Protein AF-A0A960M3Q6-F1 (afdb_monomer)

Radius of gyration: 21.99 Å; Cα contact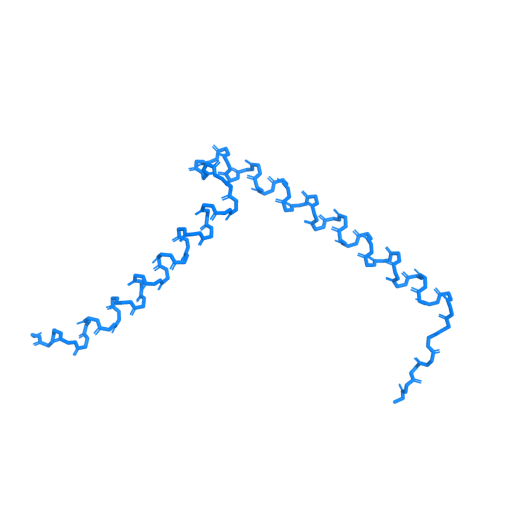s (8 Å, |Δi|>4): 19; chains: 1; bounding box: 58×16×51 Å

Foldseek 3Di:
DPPPQDPVSVVVVVVVVVVVVVVVVVVQVVQQVVQCVVPQVRRPVSVVVVVVVVVVVVVVVVVVVVVPDD

Mean predicted aligned error: 9.54 Å

Solvent-accessible surface area (backbone atoms only — not comparable to full-atom values): 4005 Å² total; per-residue (Å²): 131,87,75,82,72,49,74,65,58,51,49,54,50,48,55,52,50,50,56,51,49,56,51,51,51,52,52,52,51,52,51,30,50,52,34,35,75,77,68,24,87,62,12,57,60,44,49,48,51,54,50,53,50,53,52,49,50,57,53,47,60,60,53,49,63,72,73,59,81,124

pLDDT: mean 85.84, std 19.23, range [39.72, 98.69]

Structure (mmCIF, N/CA/C/O backbone):
data_AF-A0A960M3Q6-F1
#
_entry.id   AF-A0A960M3Q6-F1
#
loop_
_atom_site.group_PDB
_atom_site.id
_atom_site.type_symbol
_atom_site.label_atom_id
_atom_site.label_alt_id
_atom_site.label_comp_id
_atom_site.label_asym_id
_atom_site.label_entity_id
_atom_site.label_seq_id
_atom_site.pdbx_PDB_ins_code
_atom_site.Cartn_x
_atom_site.Cartn_y
_atom_site.Cartn_z
_atom_site.occupancy
_atom_site.B_iso_or_equiv
_atom_site.auth_seq_id
_atom_site.auth_comp_id
_atom_site.auth_asym_id
_atom_site.auth_atom_id
_atom_site.pdbx_PDB_model_num
ATOM 1 N N . MET A 1 1 ? 4.338 -5.492 34.641 1.00 39.72 1 MET A N 1
ATOM 2 C CA . MET A 1 1 ? 2.928 -5.294 35.033 1.00 39.72 1 MET A CA 1
ATOM 3 C C . MET A 1 1 ? 2.091 -5.662 33.829 1.00 39.72 1 MET A C 1
ATOM 5 O O . MET A 1 1 ? 1.995 -4.854 32.911 1.00 39.72 1 MET A O 1
ATOM 9 N N . ASP A 1 2 ? 1.561 -6.882 33.794 1.00 53.91 2 ASP A N 1
ATOM 10 C CA . ASP A 1 2 ? 0.597 -7.267 32.767 1.00 53.91 2 ASP A CA 1
ATOM 11 C C . ASP A 1 2 ? -0.682 -6.476 33.016 1.00 53.91 2 ASP A C 1
ATOM 13 O O . ASP A 1 2 ? -1.437 -6.732 33.955 1.00 53.91 2 ASP A O 1
ATOM 17 N N . LYS A 1 3 ? -0.875 -5.424 32.219 1.00 62.62 3 LYS A N 1
ATOM 18 C CA . LYS A 1 3 ? -2.137 -4.694 32.183 1.00 62.62 3 LYS A CA 1
ATOM 19 C C . LYS A 1 3 ? -3.159 -5.666 31.600 1.00 62.62 3 LYS A C 1
ATOM 21 O O . LYS A 1 3 ? -3.151 -5.907 30.396 1.00 62.62 3 LYS A O 1
ATOM 26 N N . ASN A 1 4 ? -4.001 -6.249 32.451 1.00 70.44 4 ASN A N 1
ATOM 27 C CA . ASN A 1 4 ? -5.173 -6.986 31.999 1.00 70.44 4 ASN A CA 1
ATOM 28 C C . ASN A 1 4 ? -6.121 -5.960 31.358 1.00 70.44 4 ASN A C 1
ATOM 30 O O . ASN A 1 4 ? -6.814 -5.222 32.059 1.00 70.44 4 ASN A O 1
ATOM 34 N N . LEU A 1 5 ? -6.011 -5.812 30.036 1.00 73.25 5 LEU A N 1
ATOM 35 C CA . LEU A 1 5 ? -6.824 -4.895 29.246 1.00 73.25 5 LEU A CA 1
ATOM 36 C C . LEU A 1 5 ? -8.266 -5.384 29.314 1.00 73.25 5 LEU A C 1
ATOM 38 O O . LEU A 1 5 ? -8.544 -6.543 29.002 1.00 73.25 5 LEU A O 1
ATOM 42 N N . ASN A 1 6 ? -9.177 -4.510 29.735 1.00 87.94 6 ASN A N 1
ATOM 43 C CA . ASN A 1 6 ? -10.585 -4.873 29.763 1.00 87.94 6 ASN A CA 1
ATOM 44 C C . ASN A 1 6 ? -11.141 -4.943 28.326 1.00 87.94 6 ASN A C 1
ATOM 46 O O . ASN A 1 6 ? -10.513 -4.503 27.359 1.00 87.94 6 ASN A O 1
ATOM 50 N N . GLN A 1 7 ? -12.331 -5.521 28.175 1.00 92.50 7 GLN A N 1
ATOM 51 C CA . GLN A 1 7 ? -12.937 -5.734 26.861 1.00 92.50 7 GLN A CA 1
ATOM 52 C C . GLN A 1 7 ? -13.151 -4.427 26.075 1.00 92.50 7 GLN A C 1
ATOM 54 O O . GLN A 1 7 ? -13.030 -4.430 24.852 1.00 92.50 7 GLN A O 1
ATOM 59 N N . GLU A 1 8 ? -13.434 -3.314 26.752 1.00 93.44 8 GLU A N 1
ATOM 60 C CA . GLU A 1 8 ? -13.617 -2.011 26.105 1.00 93.44 8 GLU A CA 1
ATOM 61 C C . GLU A 1 8 ? -12.283 -1.419 25.631 1.00 93.44 8 GLU A C 1
ATOM 63 O O . GLU A 1 8 ? -12.202 -0.920 24.510 1.00 93.44 8 GLU A O 1
ATOM 68 N N . ASP A 1 9 ? -11.204 -1.574 26.405 1.00 94.75 9 ASP A N 1
ATOM 69 C CA . ASP A 1 9 ? -9.855 -1.173 25.991 1.00 94.75 9 ASP A CA 1
ATOM 70 C C . ASP A 1 9 ? -9.401 -1.949 24.744 1.00 94.75 9 ASP A C 1
ATOM 72 O O . ASP A 1 9 ? -8.773 -1.389 23.841 1.00 94.75 9 ASP A O 1
ATOM 76 N N . LEU A 1 10 ? -9.729 -3.245 24.673 1.00 95.75 10 LEU A N 1
ATOM 77 C CA . LEU A 1 10 ? -9.425 -4.085 23.513 1.00 95.75 10 LEU A CA 1
ATOM 78 C C . LEU A 1 10 ? -10.220 -3.658 22.277 1.00 95.75 10 LEU A C 1
ATOM 80 O O . LEU A 1 10 ? -9.636 -3.556 21.200 1.00 95.75 10 LEU A O 1
ATOM 84 N N . LYS A 1 11 ? -11.515 -3.353 22.425 1.00 96.44 11 LYS A N 1
ATOM 85 C CA . LYS A 1 11 ? -12.347 -2.835 21.327 1.00 96.44 11 LYS A CA 1
ATOM 86 C C . LYS A 1 11 ? -11.854 -1.482 20.828 1.00 96.44 11 LYS A C 1
ATOM 88 O O . LYS A 1 11 ? -11.721 -1.291 19.626 1.00 96.44 11 LYS A O 1
ATOM 93 N N . ALA A 1 12 ? -11.528 -0.563 21.735 1.00 96.25 12 ALA A N 1
ATOM 94 C CA . ALA A 1 12 ? -10.994 0.746 21.371 1.00 96.25 12 ALA A CA 1
ATOM 95 C C . ALA A 1 12 ? -9.653 0.621 20.632 1.00 96.25 12 ALA A C 1
ATOM 97 O O . ALA A 1 12 ? -9.399 1.330 19.657 1.00 96.25 12 ALA A O 1
ATOM 98 N N . ARG A 1 13 ? -8.799 -0.315 21.063 1.00 97.25 13 ARG A N 1
ATOM 99 C CA . ARG A 1 13 ? -7.549 -0.620 20.366 1.00 97.25 13 ARG A CA 1
ATOM 100 C C . ARG A 1 13 ? -7.795 -1.232 18.988 1.00 97.25 13 ARG A C 1
ATOM 102 O O . ARG A 1 13 ? -7.095 -0.843 18.059 1.00 97.25 13 ARG A O 1
ATOM 109 N N . ALA A 1 14 ? -8.751 -2.149 18.857 1.00 97.56 14 ALA A N 1
ATOM 110 C CA . ALA A 1 14 ? -9.120 -2.742 17.575 1.00 97.56 14 ALA A CA 1
ATOM 111 C C . ALA A 1 14 ? -9.612 -1.667 16.598 1.00 97.56 14 ALA A C 1
ATOM 113 O O . ALA A 1 14 ? -9.005 -1.508 15.549 1.00 97.56 14 ALA A O 1
ATOM 114 N N . ALA A 1 15 ? -10.574 -0.834 17.006 1.00 98.12 15 ALA A N 1
ATOM 115 C CA . ALA A 1 15 ? -11.093 0.255 16.179 1.00 98.12 15 ALA A CA 1
ATOM 116 C C . ALA A 1 15 ? -9.990 1.231 15.736 1.00 98.12 15 ALA A C 1
ATOM 118 O O . ALA A 1 15 ? -9.935 1.647 14.582 1.00 98.12 15 ALA A O 1
ATOM 119 N N . LYS A 1 16 ? -9.057 1.566 16.639 1.00 98.31 16 LYS A N 1
ATOM 120 C CA . LYS A 1 16 ? -7.900 2.397 16.290 1.00 98.31 16 LYS A CA 1
ATOM 121 C C . LYS A 1 16 ? -7.012 1.731 15.236 1.00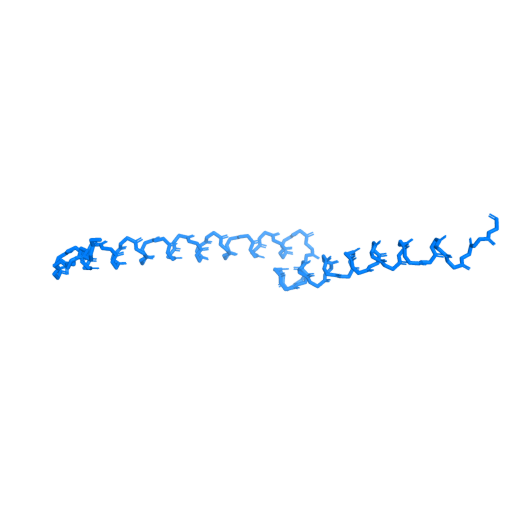 98.31 16 LYS A C 1
ATOM 123 O O . LYS A 1 16 ? -6.548 2.417 14.331 1.00 98.31 16 LYS A O 1
ATOM 128 N N . LEU A 1 17 ? -6.731 0.437 15.382 1.00 98.50 17 LEU A N 1
ATOM 129 C CA . LEU A 1 17 ? -5.904 -0.308 14.433 1.00 98.50 17 LEU A CA 1
ATOM 130 C C . LEU A 1 17 ? -6.605 -0.451 13.079 1.00 98.50 17 LEU A C 1
ATOM 132 O O . LEU A 1 17 ? -5.952 -0.261 12.063 1.00 98.50 17 LEU A O 1
ATOM 136 N N . GLU A 1 18 ? -7.913 -0.702 13.067 1.00 98.56 18 GLU A N 1
ATOM 137 C CA . GLU A 1 18 ? -8.737 -0.746 11.853 1.00 98.56 18 GLU A CA 1
ATOM 138 C C . GLU A 1 18 ? -8.657 0.584 11.098 1.00 98.56 18 GLU A C 1
ATOM 140 O O . GLU A 1 18 ? -8.233 0.604 9.950 1.00 98.56 18 GLU A O 1
ATOM 145 N N . SER A 1 19 ? -8.892 1.717 11.772 1.00 98.44 19 SER A N 1
ATOM 146 C CA . SER A 1 19 ? -8.766 3.035 11.129 1.00 98.44 19 SER A CA 1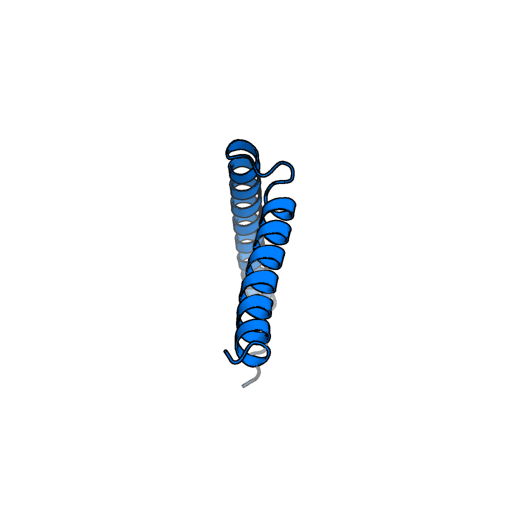
ATOM 147 C C . SER A 1 19 ? -7.355 3.322 10.599 1.00 98.44 19 SER A C 1
ATOM 149 O O . SER A 1 19 ? -7.191 4.038 9.614 1.00 98.44 19 SER A O 1
ATOM 151 N N . GLN A 1 20 ? -6.315 2.802 11.261 1.00 98.62 20 GLN A N 1
ATOM 152 C CA . GLN A 1 20 ? -4.938 2.938 10.782 1.00 98.62 20 GLN A CA 1
ATOM 153 C C . GLN A 1 20 ? -4.681 2.085 9.541 1.00 98.62 20 GLN A C 1
ATOM 155 O O . GLN A 1 20 ? -3.996 2.549 8.635 1.00 98.62 20 GLN A O 1
ATOM 160 N N . VAL A 1 21 ? -5.215 0.864 9.499 1.00 98.62 21 VAL A N 1
ATOM 161 C CA . VAL A 1 21 ? -5.126 -0.012 8.328 1.00 98.62 21 VAL A CA 1
ATOM 162 C C . VAL A 1 21 ? -5.857 0.618 7.150 1.00 98.62 21 VAL A C 1
ATOM 164 O O . VAL A 1 21 ? -5.235 0.781 6.106 1.00 98.62 21 VAL A O 1
ATOM 167 N N . ASP A 1 22 ? -7.094 1.081 7.343 1.00 98.62 22 ASP A N 1
ATOM 168 C CA . ASP A 1 22 ? -7.887 1.723 6.288 1.00 98.62 22 ASP A CA 1
ATOM 169 C C . ASP A 1 22 ? -7.138 2.909 5.659 1.00 98.62 22 ASP A C 1
ATOM 171 O O . ASP A 1 22 ? -7.070 3.051 4.436 1.00 98.62 22 ASP A O 1
ATOM 175 N N . LEU A 1 23 ? -6.520 3.754 6.495 1.00 98.62 23 LEU A N 1
ATOM 176 C CA . LEU A 1 23 ? -5.724 4.886 6.021 1.00 98.62 23 LEU A CA 1
ATOM 177 C C . LEU A 1 23 ? -4.486 4.423 5.242 1.00 98.62 23 LEU A C 1
ATOM 179 O O . LEU A 1 23 ? -4.199 4.956 4.174 1.00 98.62 23 LEU A O 1
ATOM 183 N N . LEU A 1 24 ? -3.747 3.440 5.764 1.00 98.69 24 LEU A N 1
ATOM 184 C CA . LEU A 1 24 ? -2.548 2.924 5.103 1.00 98.69 24 LEU A CA 1
ATOM 185 C C . LEU A 1 24 ? -2.877 2.273 3.756 1.00 98.69 24 LEU A C 1
ATOM 187 O O . LEU A 1 24 ? -2.133 2.466 2.799 1.00 98.69 24 LEU A O 1
ATOM 191 N N . GLU A 1 25 ? -3.983 1.538 3.659 1.00 98.62 25 GLU A N 1
ATOM 192 C CA . GLU A 1 25 ? -4.440 0.925 2.410 1.00 98.62 25 GLU A CA 1
ATOM 193 C C . GLU A 1 25 ? -4.860 1.978 1.378 1.00 98.62 25 GLU A C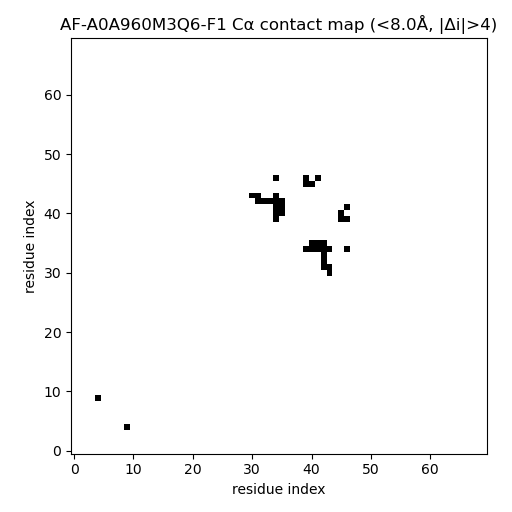 1
ATOM 195 O O . GLU A 1 25 ? -4.517 1.852 0.197 1.00 98.62 25 GLU A O 1
ATOM 200 N N . ALA A 1 26 ? -5.541 3.044 1.812 1.00 98.56 26 ALA A N 1
ATOM 201 C CA . ALA A 1 26 ? -5.910 4.159 0.945 1.00 98.56 26 ALA A CA 1
ATOM 202 C C . ALA A 1 26 ? -4.671 4.884 0.389 1.00 98.56 26 ALA A C 1
ATOM 204 O O . ALA A 1 26 ? -4.554 5.066 -0.826 1.00 98.56 26 ALA A O 1
ATOM 205 N N . GLU A 1 27 ? -3.717 5.231 1.256 1.00 98.69 27 GLU A N 1
ATOM 206 C CA . GLU A 1 27 ? -2.463 5.884 0.861 1.00 98.69 27 GLU A CA 1
ATOM 207 C C . GLU A 1 27 ? -1.623 4.990 -0.062 1.00 98.69 27 GLU A C 1
ATOM 209 O O . GLU A 1 27 ? -1.100 5.450 -1.079 1.00 98.69 27 GLU A O 1
ATOM 214 N N . LEU A 1 28 ? -1.535 3.689 0.237 1.00 98.44 28 LEU A N 1
ATOM 215 C CA . LEU A 1 28 ? -0.814 2.723 -0.592 1.00 98.44 28 LEU A CA 1
ATOM 216 C C . LEU A 1 28 ? -1.444 2.591 -1.984 1.00 98.44 28 LEU A C 1
ATOM 218 O O . LEU A 1 28 ? -0.729 2.531 -2.986 1.00 98.44 28 LEU A O 1
ATOM 222 N N . THR A 1 29 ? -2.776 2.576 -2.054 1.00 98.62 29 THR A N 1
ATOM 223 C CA . THR A 1 29 ? -3.526 2.514 -3.315 1.00 98.62 29 THR A CA 1
ATOM 224 C C . THR A 1 29 ? -3.293 3.764 -4.155 1.00 98.62 29 THR A C 1
ATOM 226 O O . THR A 1 29 ? -3.010 3.659 -5.351 1.00 98.62 29 THR A O 1
ATOM 229 N N . TYR A 1 30 ? -3.357 4.943 -3.533 1.00 98.62 30 TYR A N 1
ATOM 230 C CA . TYR A 1 30 ? -3.094 6.211 -4.206 1.00 98.62 30 TYR A CA 1
ATOM 231 C C . TYR A 1 30 ? -1.659 6.277 -4.744 1.00 98.62 30 TYR A C 1
ATOM 233 O O . TYR A 1 30 ? -1.454 6.555 -5.927 1.00 98.62 30 TYR A O 1
ATOM 241 N N . LEU A 1 31 ? -0.670 5.923 -3.917 1.00 98.50 31 LEU A N 1
ATOM 242 C CA . LEU A 1 31 ? 0.730 5.855 -4.332 1.00 98.50 31 LEU A CA 1
ATOM 243 C C . LEU A 1 31 ? 0.935 4.878 -5.495 1.00 98.50 31 LEU A C 1
ATOM 245 O O . LEU A 1 31 ? 1.663 5.185 -6.437 1.00 98.50 31 LEU A O 1
ATOM 249 N N . ASN A 1 32 ? 0.285 3.713 -5.460 1.00 98.62 32 ASN A N 1
ATOM 250 C CA . ASN A 1 32 ? 0.364 2.748 -6.550 1.00 98.62 32 ASN A CA 1
ATOM 251 C C . ASN A 1 32 ? -0.169 3.324 -7.872 1.00 98.62 32 ASN A C 1
ATOM 253 O O . ASN A 1 32 ? 0.449 3.110 -8.913 1.00 98.62 32 ASN A O 1
ATOM 257 N N . GLY A 1 33 ? -1.271 4.079 -7.827 1.00 98.56 33 GLY A N 1
ATOM 258 C CA . GLY A 1 33 ? -1.806 4.799 -8.985 1.00 98.56 33 GLY A CA 1
ATOM 259 C C . GLY A 1 33 ? -0.813 5.819 -9.544 1.00 98.56 33 GLY A C 1
ATOM 260 O O . GLY A 1 33 ? -0.496 5.773 -10.731 1.00 98.56 33 GLY A O 1
ATOM 261 N N . LEU A 1 34 ? -0.237 6.658 -8.677 1.00 98.62 34 LEU A N 1
ATOM 262 C CA . LEU A 1 34 ? 0.785 7.632 -9.076 1.00 98.62 34 LEU A CA 1
ATOM 263 C C . LEU A 1 34 ? 1.992 6.965 -9.742 1.00 98.62 34 LEU A C 1
ATOM 265 O O . LEU A 1 34 ? 2.495 7.461 -10.745 1.00 98.62 34 LEU A O 1
ATOM 269 N N . LEU A 1 35 ? 2.455 5.829 -9.212 1.00 98.50 35 LEU A N 1
ATOM 270 C CA . LEU A 1 35 ? 3.582 5.091 -9.786 1.00 98.50 35 LEU A CA 1
ATOM 271 C C . LEU A 1 35 ? 3.286 4.609 -11.210 1.00 98.50 35 LEU A C 1
ATOM 273 O O . LEU A 1 35 ? 4.149 4.720 -12.081 1.00 98.50 35 LEU A O 1
ATOM 277 N N . ILE A 1 36 ? 2.065 4.133 -11.460 1.00 98.50 36 ILE A N 1
ATOM 278 C CA . ILE A 1 36 ? 1.623 3.752 -12.806 1.00 98.50 36 ILE A CA 1
ATOM 279 C C . ILE A 1 36 ? 1.634 4.965 -13.739 1.00 98.50 36 ILE A C 1
ATOM 281 O O . ILE A 1 36 ? 2.176 4.879 -14.840 1.00 98.50 36 ILE A O 1
ATOM 285 N N . GLU A 1 37 ? 1.110 6.105 -13.288 1.00 98.44 37 GLU A N 1
ATOM 286 C CA . GLU A 1 37 ? 1.062 7.339 -14.082 1.00 98.44 37 GLU A CA 1
ATOM 287 C C . GLU A 1 37 ? 2.451 7.874 -14.456 1.00 98.44 37 GLU A C 1
ATOM 289 O O . GLU A 1 37 ? 2.634 8.386 -15.561 1.00 98.44 37 GLU A O 1
ATOM 294 N N . VAL A 1 38 ? 3.450 7.725 -13.578 1.00 97.12 38 VAL A N 1
ATOM 295 C CA . VAL A 1 38 ? 4.828 8.184 -13.842 1.00 97.12 38 VAL A CA 1
ATOM 296 C C . VAL A 1 38 ? 5.699 7.157 -14.575 1.00 97.12 38 VAL A C 1
A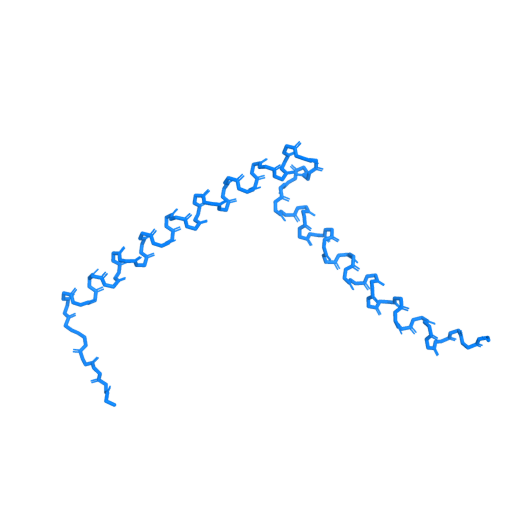TOM 298 O O . VAL A 1 38 ? 6.871 7.429 -14.829 1.00 97.12 38 VAL A O 1
ATOM 301 N N . GLY A 1 39 ? 5.142 5.999 -14.948 1.00 96.25 39 GLY A N 1
ATOM 302 C CA . GLY 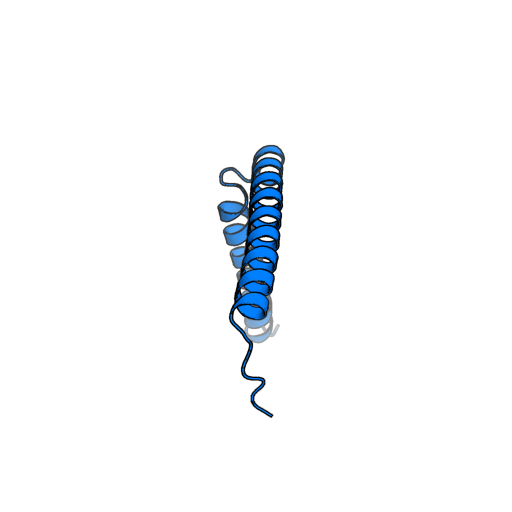A 1 39 ? 5.802 5.039 -15.836 1.00 96.25 39 GLY A CA 1
ATOM 303 C C . GLY A 1 39 ? 6.315 3.752 -15.188 1.00 96.25 39 GLY A C 1
ATOM 304 O O . GLY A 1 39 ? 7.098 3.052 -15.824 1.00 96.25 39 GLY A O 1
ATOM 305 N N . PHE A 1 40 ? 5.874 3.401 -13.976 1.00 97.81 40 PHE A N 1
ATOM 306 C CA . PHE A 1 40 ? 6.050 2.059 -13.402 1.00 97.81 40 PHE A CA 1
ATOM 307 C C . PHE A 1 40 ? 4.816 1.194 -13.728 1.00 97.81 40 PHE A C 1
ATOM 309 O O . PHE A 1 40 ? 3.809 1.311 -13.034 1.00 97.81 40 PHE A O 1
ATOM 316 N N . PRO A 1 41 ? 4.840 0.311 -14.749 1.00 95.81 41 PRO A N 1
ATOM 317 C CA . PRO A 1 41 ? 3.618 -0.281 -15.316 1.00 95.81 41 PRO A CA 1
ATOM 318 C C . PRO A 1 41 ? 2.786 -1.136 -14.350 1.00 95.81 41 PRO A C 1
ATOM 320 O O . PRO A 1 41 ? 1.579 -1.263 -14.532 1.00 95.81 41 PRO A O 1
ATOM 323 N N . GLU A 1 42 ? 3.413 -1.712 -13.320 1.00 97.44 42 GLU A N 1
ATOM 324 C CA . GLU A 1 42 ? 2.740 -2.462 -12.248 1.00 97.44 42 GLU A CA 1
ATOM 325 C C . GLU A 1 42 ? 2.842 -1.728 -10.895 1.00 97.44 42 GLU A C 1
ATOM 327 O O . GLU A 1 42 ? 2.833 -2.347 -9.827 1.00 97.44 42 GLU A O 1
ATOM 332 N N . GLY A 1 43 ? 3.006 -0.402 -10.937 1.00 98.12 43 GLY A N 1
ATOM 333 C CA . GLY A 1 43 ? 3.106 0.479 -9.782 1.00 98.12 43 GLY A CA 1
ATOM 334 C C . GLY A 1 43 ? 4.210 0.057 -8.815 1.00 98.12 43 GLY A C 1
ATOM 335 O O . GLY A 1 43 ? 5.387 -0.043 -9.183 1.00 98.12 43 GLY A O 1
ATOM 336 N N . ILE A 1 44 ? 3.816 -0.226 -7.571 1.00 98.06 44 ILE A N 1
ATOM 337 C CA . ILE A 1 44 ? 4.721 -0.600 -6.475 1.00 98.06 44 ILE A CA 1
ATOM 338 C C . ILE A 1 44 ? 5.551 -1.837 -6.824 1.00 98.06 44 ILE A C 1
ATOM 340 O O . ILE A 1 44 ? 6.724 -1.904 -6.459 1.00 98.06 44 ILE A O 1
ATOM 344 N N . LYS A 1 45 ? 4.983 -2.811 -7.545 1.00 97.75 45 LYS A N 1
ATOM 345 C CA . LYS A 1 45 ? 5.687 -4.056 -7.880 1.00 97.75 45 LYS A CA 1
ATOM 346 C C . LYS A 1 45 ? 6.903 -3.785 -8.765 1.00 97.75 45 LYS A C 1
ATOM 348 O O . LYS A 1 45 ? 8.002 -4.232 -8.446 1.00 97.75 45 LYS A O 1
ATOM 353 N N . THR A 1 46 ? 6.714 -3.028 -9.844 1.00 97.88 46 THR A N 1
ATOM 354 C CA . THR A 1 46 ? 7.799 -2.644 -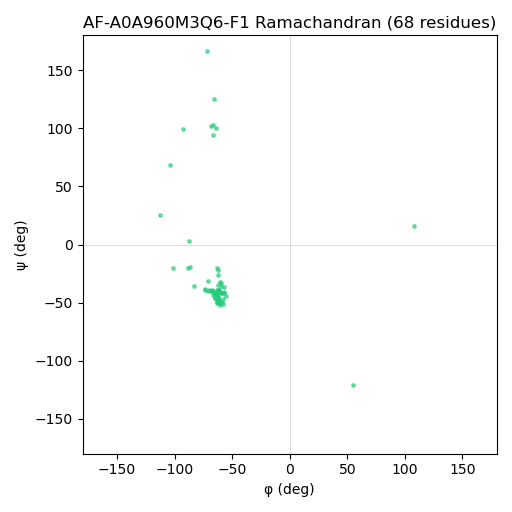10.757 1.00 97.88 46 THR A CA 1
ATOM 355 C C . THR A 1 46 ? 8.796 -1.702 -10.092 1.00 97.88 46 THR A C 1
ATOM 357 O O . THR A 1 46 ? 9.993 -1.898 -10.256 1.00 97.88 46 THR A O 1
ATOM 360 N N . LEU A 1 47 ? 8.332 -0.754 -9.264 1.00 97.56 47 LEU A N 1
ATOM 361 C CA . LEU A 1 47 ? 9.227 0.097 -8.474 1.00 97.56 47 LEU A CA 1
ATOM 362 C C . LEU A 1 47 ? 10.135 -0.738 -7.566 1.00 97.56 47 LEU A C 1
ATOM 364 O O . LEU A 1 47 ? 11.340 -0.506 -7.515 1.00 97.56 47 LEU A O 1
ATOM 368 N N . LYS A 1 48 ? 9.556 -1.706 -6.850 1.00 97.06 48 LYS A N 1
ATOM 369 C CA . LYS A 1 48 ? 10.291 -2.571 -5.930 1.00 97.06 48 LYS A CA 1
ATOM 370 C C . LYS A 1 48 ? 11.344 -3.393 -6.666 1.00 97.06 48 LYS A C 1
ATOM 372 O O . LYS A 1 48 ? 12.482 -3.412 -6.216 1.00 97.06 48 LYS A O 1
ATOM 377 N N . ALA A 1 49 ? 10.986 -4.005 -7.794 1.00 96.88 49 ALA A N 1
ATOM 378 C CA . ALA A 1 49 ? 11.933 -4.765 -8.607 1.00 96.88 49 ALA A CA 1
ATOM 379 C C . ALA A 1 49 ? 13.103 -3.886 -9.075 1.00 96.88 49 ALA A C 1
ATOM 381 O O . ALA A 1 49 ? 14.256 -4.226 -8.832 1.00 96.88 49 ALA A O 1
ATOM 382 N N . THR A 1 50 ? 12.818 -2.703 -9.634 1.00 95.88 50 THR A N 1
ATOM 383 C CA . THR A 1 50 ? 13.860 -1.752 -10.049 1.00 95.88 50 THR A CA 1
ATOM 384 C C . THR A 1 50 ? 14.738 -1.312 -8.876 1.00 95.88 50 THR A C 1
AT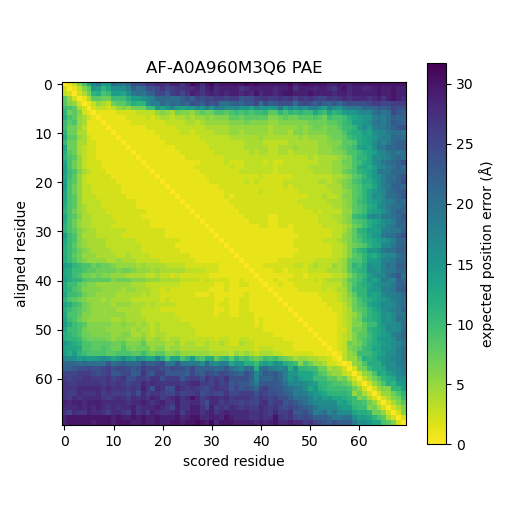OM 386 O O . THR A 1 50 ? 15.954 -1.231 -9.009 1.00 95.88 50 THR A O 1
ATOM 389 N N . ALA A 1 51 ? 14.157 -1.041 -7.705 1.00 95.62 51 ALA A N 1
ATOM 390 C CA . ALA A 1 51 ? 14.926 -0.668 -6.520 1.00 95.62 51 ALA A CA 1
ATOM 391 C C . ALA A 1 51 ? 15.826 -1.815 -6.028 1.00 95.62 51 ALA A C 1
ATOM 393 O O . ALA A 1 51 ? 16.980 -1.575 -5.676 1.00 95.62 51 ALA A O 1
ATOM 394 N N . GLU A 1 52 ? 15.323 -3.052 -6.018 1.00 96.25 52 GLU A N 1
ATOM 395 C CA . GLU A 1 52 ? 16.094 -4.247 -5.659 1.00 96.25 52 GLU A CA 1
ATOM 396 C C . GLU A 1 52 ? 17.249 -4.488 -6.642 1.00 96.25 52 GLU A C 1
ATOM 398 O O . GLU A 1 52 ? 18.367 -4.754 -6.201 1.00 96.25 52 GLU A O 1
ATOM 403 N N . GLU A 1 53 ? 17.020 -4.310 -7.946 1.00 95.12 53 GLU A N 1
ATOM 404 C CA . GLU A 1 53 ? 18.055 -4.377 -8.986 1.00 95.12 53 GLU A CA 1
ATOM 405 C C . GLU A 1 53 ? 19.133 -3.306 -8.779 1.00 95.12 53 GLU A C 1
ATOM 407 O O . GLU A 1 53 ? 20.314 -3.635 -8.698 1.00 95.12 53 GLU A O 1
ATOM 412 N N . LEU A 1 54 ? 18.747 -2.040 -8.585 1.00 93.25 54 LEU A N 1
ATOM 413 C CA . LEU A 1 54 ? 19.691 -0.939 -8.355 1.00 93.25 54 LEU A CA 1
ATOM 414 C C . LEU A 1 54 ? 20.532 -1.142 -7.086 1.00 93.25 54 LEU A C 1
ATOM 416 O O . LEU A 1 54 ? 21.728 -0.836 -7.064 1.00 93.25 54 LEU A O 1
ATOM 420 N N . LEU A 1 55 ? 19.927 -1.663 -6.017 1.00 92.56 55 LEU A N 1
ATOM 421 C CA . LEU A 1 55 ? 20.639 -1.994 -4.782 1.00 92.56 55 LEU A CA 1
ATOM 422 C C . LEU A 1 55 ? 21.593 -3.179 -4.985 1.00 92.56 55 LEU A C 1
ATOM 424 O O . LEU A 1 55 ? 22.719 -3.146 -4.479 1.00 92.56 55 LEU A O 1
ATOM 428 N N . ALA A 1 56 ? 21.180 -4.197 -5.745 1.00 91.75 56 ALA A N 1
ATOM 429 C CA . ALA A 1 56 ? 22.026 -5.332 -6.097 1.00 91.75 56 ALA A CA 1
ATOM 430 C C . ALA A 1 56 ? 23.213 -4.899 -6.972 1.00 91.75 56 ALA A C 1
ATOM 432 O O . ALA A 1 56 ? 24.346 -5.285 -6.694 1.00 91.75 56 ALA A O 1
ATOM 433 N N . GLU A 1 57 ? 22.998 -4.031 -7.960 1.00 82.12 57 GLU A N 1
ATOM 434 C CA . GLU A 1 57 ? 24.056 -3.449 -8.791 1.00 82.12 57 GLU A CA 1
ATOM 435 C C . GLU A 1 57 ? 25.012 -2.577 -7.967 1.00 82.12 57 GLU A C 1
ATOM 437 O O . GLU A 1 57 ? 26.230 -2.687 -8.104 1.00 82.12 57 GLU A O 1
ATOM 442 N N . GLY A 1 58 ? 24.502 -1.749 -7.049 1.00 72.12 58 GLY A N 1
ATOM 443 C CA . GLY A 1 58 ? 25.328 -0.994 -6.099 1.00 72.12 58 GLY A CA 1
ATOM 444 C C . GLY A 1 58 ? 26.180 -1.894 -5.187 1.00 72.12 58 GLY A C 1
ATOM 445 O O . GLY A 1 58 ? 27.335 -1.576 -4.880 1.00 72.12 58 GLY A O 1
ATOM 446 N N . SER A 1 59 ? 25.643 -3.053 -4.797 1.00 59.44 59 SER A N 1
ATOM 447 C CA . SER A 1 59 ? 26.347 -4.079 -4.019 1.00 59.44 59 SER A CA 1
ATOM 448 C C . SER A 1 59 ? 27.386 -4.857 -4.850 1.00 59.44 59 SER A C 1
ATOM 450 O O . SER A 1 59 ? 28.494 -5.107 -4.377 1.00 59.44 59 SER A O 1
ATOM 452 N N . LEU A 1 60 ? 27.103 -5.164 -6.118 1.00 53.84 60 LEU A N 1
ATOM 453 C CA . LEU A 1 60 ? 28.046 -5.819 -7.037 1.00 53.84 60 LEU A CA 1
ATOM 454 C C . LEU A 1 60 ? 29.196 -4.884 -7.439 1.00 53.84 60 LEU A C 1
ATOM 456 O O . LEU A 1 60 ? 30.359 -5.288 -7.427 1.00 53.84 60 LEU A O 1
ATOM 460 N N . ASN A 1 61 ? 28.906 -3.600 -7.664 1.00 51.66 61 ASN A N 1
ATOM 461 C CA . ASN A 1 61 ? 29.905 -2.568 -7.963 1.00 51.66 61 ASN A CA 1
ATOM 462 C C . ASN A 1 61 ? 30.900 -2.324 -6.811 1.00 51.66 61 ASN A C 1
ATOM 464 O O . ASN A 1 61 ? 31.994 -1.796 -7.034 1.00 51.66 61 ASN A O 1
ATOM 468 N N . SER A 1 62 ? 30.554 -2.701 -5.577 1.00 52.84 62 SER A N 1
ATOM 469 C CA . SER A 1 62 ? 31.476 -2.663 -4.434 1.00 52.84 62 SER A CA 1
ATOM 470 C C . SER A 1 62 ? 32.294 -3.955 -4.270 1.00 52.84 62 SER A C 1
ATOM 472 O O . SER A 1 62 ? 33.386 -3.899 -3.707 1.00 52.84 62 SER A O 1
ATOM 474 N N . HIS A 1 63 ? 31.850 -5.086 -4.835 1.00 49.72 63 HIS A N 1
ATOM 475 C CA . HIS A 1 63 ? 32.618 -6.338 -4.915 1.00 49.72 63 HIS A CA 1
ATOM 476 C C . HIS A 1 63 ? 33.593 -6.379 -6.108 1.00 49.72 63 HIS A C 1
ATOM 478 O O . HIS A 1 63 ? 34.715 -6.868 -5.967 1.00 49.72 63 HIS A O 1
ATOM 484 N N . GLU A 1 64 ? 33.239 -5.811 -7.266 1.00 47.56 64 GLU A N 1
ATOM 485 C CA . GLU A 1 64 ? 34.130 -5.790 -8.440 1.00 47.56 64 GLU A CA 1
ATOM 486 C C . GLU A 1 64 ? 35.330 -4.843 -8.281 1.00 47.56 64 GLU A C 1
ATOM 488 O O . GLU A 1 64 ? 36.427 -5.152 -8.757 1.00 47.56 64 GLU A O 1
ATOM 493 N N . LYS A 1 65 ? 35.175 -3.735 -7.538 1.00 49.41 65 LYS A N 1
ATOM 494 C CA . LYS A 1 65 ? 36.296 -2.836 -7.196 1.00 49.41 65 LYS A CA 1
ATOM 495 C C . LYS A 1 65 ? 37.386 -3.516 -6.361 1.00 49.41 65 LYS A C 1
ATOM 497 O O . LYS A 1 65 ? 38.519 -3.051 -6.373 1.00 49.41 65 LYS A O 1
ATOM 502 N N . HIS A 1 66 ? 37.070 -4.612 -5.670 1.00 49.28 66 HIS A N 1
ATOM 503 C CA . HIS A 1 66 ? 38.048 -5.380 -4.896 1.00 49.28 66 HIS A CA 1
ATOM 504 C C . HIS A 1 66 ? 38.788 -6.446 -5.720 1.00 49.28 66 HIS A C 1
ATOM 506 O O . HIS A 1 66 ? 39.857 -6.889 -5.306 1.00 49.28 66 HIS A O 1
ATOM 512 N N . LEU A 1 67 ? 38.246 -6.849 -6.876 1.00 51.12 67 LEU A N 1
ATOM 513 C CA . LEU A 1 67 ? 38.818 -7.898 -7.734 1.00 51.12 67 LEU A CA 1
ATOM 514 C C . LEU A 1 67 ? 39.576 -7.351 -8.949 1.00 51.12 67 LEU A C 1
ATOM 516 O O . LEU A 1 67 ? 40.437 -8.043 -9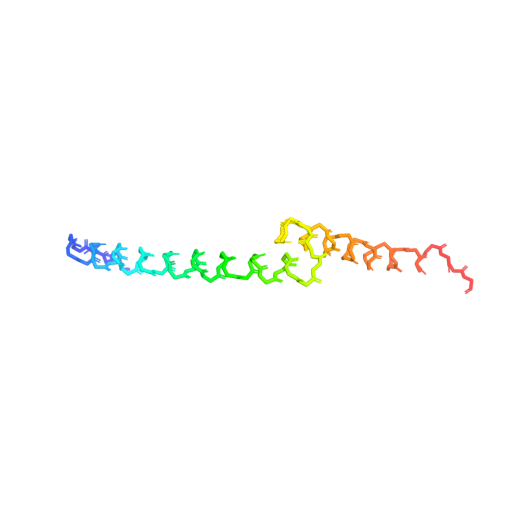.485 1.00 51.12 67 LEU A O 1
ATOM 520 N N . LYS A 1 68 ? 39.319 -6.107 -9.362 1.00 46.25 68 LYS A N 1
ATOM 521 C CA . LYS A 1 68 ? 40.146 -5.401 -10.350 1.00 46.25 68 LYS A CA 1
ATOM 522 C C . LYS A 1 68 ? 41.021 -4.361 -9.664 1.00 46.25 68 LYS A C 1
ATOM 524 O O . LYS A 1 68 ? 40.836 -3.162 -9.836 1.00 46.25 68 LYS A O 1
ATOM 529 N N . GLY A 1 69 ? 41.988 -4.856 -8.893 1.00 52.19 69 GLY A N 1
ATOM 530 C CA . GLY A 1 69 ? 43.202 -4.100 -8.620 1.00 52.19 69 GLY A CA 1
ATOM 531 C C . GLY A 1 69 ? 43.963 -3.902 -9.930 1.00 52.19 69 GLY A C 1
ATOM 532 O O . GLY A 1 69 ? 44.621 -4.828 -10.403 1.00 52.19 69 GLY A O 1
ATOM 533 N N . TYR A 1 70 ? 43.824 -2.713 -10.508 1.00 44.84 70 TYR A N 1
ATOM 534 C CA . TYR A 1 70 ? 44.812 -2.092 -11.385 1.00 44.84 70 TYR A CA 1
ATOM 535 C C . TYR A 1 70 ? 45.248 -0.787 -10.731 1.00 44.84 70 TYR A C 1
ATOM 537 O O . TYR A 1 70 ? 44.346 -0.015 -10.333 1.00 44.84 70 TYR A O 1
#

Sequence (70 aa):
MDKNLNQEDLKARAAKLESQVDLLEAELTYLNGLLIEVGFPEGIKTLKATAEELLAEGSLNSHEKHLKGY

Secondary structure (DSSP, 8-state):
------HHHHHHHHHHHHHHHHHHHHHHHHHHHHHHHTT-TTTHHHHHHHHHHHHHHHHHHHHHHHH---